Protein AF-A0A354BP70-F1 (afdb_monomer)

Radius of gyration: 14.19 Å; Cα contacts (8 Å, |Δi|>4): 27; cha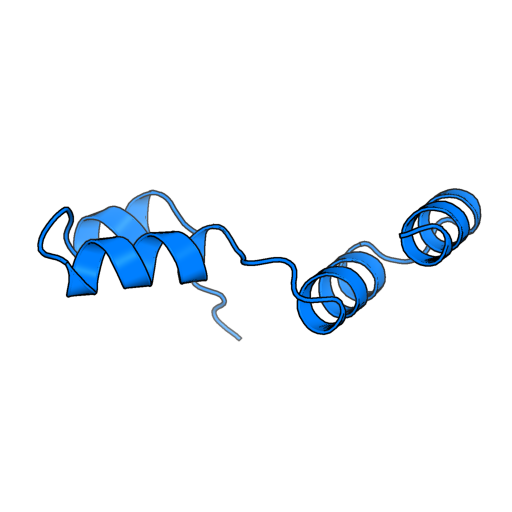ins: 1; bounding box: 35×22×32 Å

Structure (mmCIF, N/CA/C/O backbone):
data_AF-A0A354BP70-F1
#
_entry.id   AF-A0A354BP70-F1
#
loop_
_atom_site.group_PDB
_atom_site.id
_atom_site.type_symbol
_atom_site.label_atom_id
_atom_site.label_alt_id
_atom_site.label_comp_id
_atom_site.label_asym_id
_atom_site.label_entity_id
_atom_site.label_seq_id
_atom_site.pdbx_PDB_ins_code
_atom_site.Cartn_x
_atom_site.Cartn_y
_atom_site.Cartn_z
_atom_site.occupancy
_atom_site.B_iso_or_equiv
_atom_site.auth_seq_id
_atom_site.auth_comp_id
_atom_site.auth_asym_id
_atom_site.auth_atom_id
_atom_site.pdbx_PDB_model_num
ATOM 1 N N . THR A 1 1 ? 4.961 -8.322 -10.345 1.00 82.44 1 THR A N 1
ATOM 2 C CA . THR A 1 1 ? 5.043 -8.084 -11.799 1.00 82.44 1 THR A CA 1
ATOM 3 C C . THR A 1 1 ? 6.468 -8.334 -12.251 1.00 82.44 1 THR A C 1
ATOM 5 O O . THR A 1 1 ? 7.349 -8.371 -11.392 1.00 82.44 1 THR A O 1
ATOM 8 N N . ASP A 1 2 ? 6.705 -8.588 -13.539 1.00 90.25 2 ASP A N 1
ATOM 9 C CA . ASP A 1 2 ? 8.078 -8.794 -14.032 1.00 90.25 2 ASP A CA 1
ATOM 10 C C . ASP A 1 2 ? 8.922 -7.519 -13.893 1.00 90.25 2 ASP A C 1
ATOM 12 O O . ASP A 1 2 ? 10.082 -7.593 -13.508 1.00 90.25 2 ASP A O 1
ATOM 16 N N . GLU A 1 3 ? 8.296 -6.349 -13.988 1.00 92.56 3 GLU A N 1
ATOM 17 C CA . GLU A 1 3 ? 8.940 -5.051 -13.765 1.00 92.56 3 GLU A CA 1
ATOM 18 C C . GLU A 1 3 ? 9.504 -4.869 -12.342 1.00 92.56 3 GLU A C 1
ATOM 20 O O . GLU A 1 3 ? 10.623 -4.398 -12.165 1.00 92.56 3 GLU A O 1
ATOM 25 N N . ILE A 1 4 ? 8.791 -5.317 -11.299 1.00 94.06 4 ILE A N 1
ATOM 26 C CA . ILE A 1 4 ? 9.325 -5.315 -9.922 1.00 94.06 4 ILE A CA 1
ATOM 27 C C . ILE A 1 4 ? 10.570 -6.205 -9.811 1.00 94.06 4 ILE A C 1
ATOM 29 O O . ILE A 1 4 ? 11.506 -5.853 -9.096 1.00 94.06 4 ILE A O 1
ATOM 33 N N . LYS A 1 5 ? 10.607 -7.343 -10.520 1.00 95.25 5 LYS A N 1
ATOM 34 C CA . LYS A 1 5 ? 11.785 -8.226 -10.522 1.00 95.25 5 LYS A CA 1
ATOM 35 C C . LYS A 1 5 ? 12.971 -7.547 -11.202 1.00 95.25 5 LYS A C 1
ATOM 37 O O . LYS A 1 5 ? 14.078 -7.608 -10.676 1.00 95.25 5 LYS A O 1
ATOM 42 N N . GLU A 1 6 ? 12.741 -6.875 -12.327 1.00 96.44 6 GLU A N 1
ATOM 43 C CA . GLU A 1 6 ? 13.776 -6.111 -13.034 1.00 96.44 6 GLU A CA 1
ATOM 44 C C . GLU A 1 6 ? 14.347 -4.992 -12.162 1.00 96.44 6 GLU A C 1
ATOM 46 O O . GLU A 1 6 ? 15.563 -4.847 -12.069 1.00 96.44 6 GLU A O 1
ATOM 51 N N . MET A 1 7 ? 13.494 -4.256 -11.444 1.00 96.19 7 MET A N 1
ATOM 52 C CA . MET A 1 7 ? 13.952 -3.226 -10.511 1.00 96.19 7 MET A CA 1
ATOM 53 C C . MET A 1 7 ? 14.790 -3.791 -9.358 1.00 96.19 7 MET A C 1
ATOM 55 O O . MET A 1 7 ? 15.760 -3.153 -8.951 1.00 96.19 7 MET A O 1
ATOM 59 N N . ILE A 1 8 ? 14.440 -4.975 -8.840 1.00 95.62 8 ILE A N 1
ATOM 60 C CA . ILE A 1 8 ? 15.241 -5.664 -7.815 1.00 95.62 8 ILE A CA 1
ATOM 61 C C . ILE A 1 8 ? 16.609 -6.049 -8.387 1.00 95.62 8 ILE A C 1
ATOM 63 O O . ILE A 1 8 ? 17.627 -5.786 -7.752 1.00 95.62 8 ILE A O 1
ATOM 67 N N . HIS A 1 9 ? 16.650 -6.623 -9.594 1.00 97.19 9 HIS A N 1
ATOM 68 C CA . HIS A 1 9 ? 17.909 -6.956 -10.270 1.00 97.19 9 HIS A CA 1
ATOM 69 C C . HIS A 1 9 ? 18.763 -5.722 -10.582 1.00 97.19 9 HIS A C 1
ATOM 71 O O . HIS A 1 9 ? 19.986 -5.805 -10.553 1.00 97.19 9 HIS A O 1
ATOM 77 N N . ALA A 1 10 ? 18.127 -4.584 -10.855 1.00 97.19 10 ALA A N 1
ATOM 78 C CA . ALA A 1 10 ? 18.781 -3.306 -11.103 1.00 97.19 10 ALA A CA 1
ATOM 79 C C . ALA A 1 10 ? 19.086 -2.505 -9.821 1.00 97.19 10 ALA A C 1
ATOM 81 O O . ALA A 1 10 ? 19.373 -1.309 -9.932 1.00 97.19 10 ALA A O 1
ATOM 82 N N . GLU A 1 11 ? 18.962 -3.133 -8.642 1.00 96.12 11 GLU A N 1
ATOM 83 C CA . GLU A 1 11 ? 19.205 -2.557 -7.310 1.00 96.12 11 GLU A CA 1
ATOM 84 C C . GLU A 1 11 ? 18.564 -1.173 -7.121 1.00 96.12 11 GLU A C 1
ATOM 86 O O . GLU A 1 11 ? 19.143 -0.251 -6.538 1.00 96.12 11 GLU A O 1
ATOM 91 N N . ARG A 1 12 ? 17.343 -1.005 -7.647 1.00 97.00 12 ARG A N 1
ATOM 92 C CA . ARG A 1 12 ? 16.607 0.254 -7.520 1.00 97.00 12 ARG A CA 1
ATOM 93 C C . ARG A 1 12 ? 16.323 0.563 -6.045 1.00 97.00 12 ARG A C 1
ATOM 95 O O . ARG A 1 12 ? 16.085 -0.358 -5.257 1.00 97.00 12 ARG A O 1
ATOM 102 N N . PRO A 1 13 ? 16.283 1.849 -5.653 1.00 97.06 13 PRO A N 1
ATOM 103 C CA . PRO A 1 13 ? 15.917 2.243 -4.301 1.00 97.06 13 PRO A CA 1
ATOM 104 C C . PRO A 1 13 ? 14.590 1.623 -3.853 1.00 97.06 13 PRO A C 1
ATOM 106 O O . PRO A 1 13 ? 13.604 1.597 -4.591 1.00 97.06 13 PRO A O 1
ATOM 109 N N . LEU A 1 14 ? 14.529 1.195 -2.591 1.00 92.44 14 LEU A N 1
ATOM 110 C CA . LEU A 1 14 ? 13.323 0.595 -2.013 1.00 92.44 14 LEU A CA 1
ATOM 111 C C . LEU A 1 14 ? 12.090 1.511 -2.096 1.00 92.44 14 LEU A C 1
ATOM 113 O O . LEU A 1 14 ? 10.966 1.017 -2.152 1.00 92.44 14 LEU A O 1
ATOM 117 N N . SER A 1 15 ? 12.284 2.834 -2.086 1.00 93.31 15 SER A N 1
ATOM 118 C CA . SER A 1 15 ? 11.216 3.822 -2.272 1.00 93.31 15 SER A CA 1
ATOM 119 C C . SER A 1 15 ? 10.586 3.740 -3.664 1.00 93.31 15 SER A C 1
ATOM 121 O O . SER A 1 15 ? 9.364 3.779 -3.769 1.00 93.31 15 SER A O 1
ATOM 123 N N . GLU A 1 16 ? 11.397 3.566 -4.707 1.00 95.06 16 GLU A N 1
ATOM 124 C CA . GLU A 1 16 ? 10.953 3.427 -6.098 1.00 95.06 16 GLU A CA 1
ATOM 125 C C . GLU A 1 16 ? 10.214 2.101 -6.298 1.00 95.06 16 GLU A C 1
ATOM 127 O O . GLU A 1 16 ? 9.098 2.079 -6.819 1.00 95.06 16 GLU A O 1
ATOM 132 N N . ILE A 1 17 ? 10.773 1.009 -5.763 1.00 94.94 17 ILE A N 1
ATOM 133 C CA . ILE A 1 17 ? 10.132 -0.311 -5.797 1.00 94.94 17 ILE A CA 1
ATOM 134 C C . ILE A 1 17 ? 8.782 -0.274 -5.073 1.00 94.94 17 ILE A C 1
ATOM 136 O O . ILE A 1 17 ? 7.782 -0.775 -5.590 1.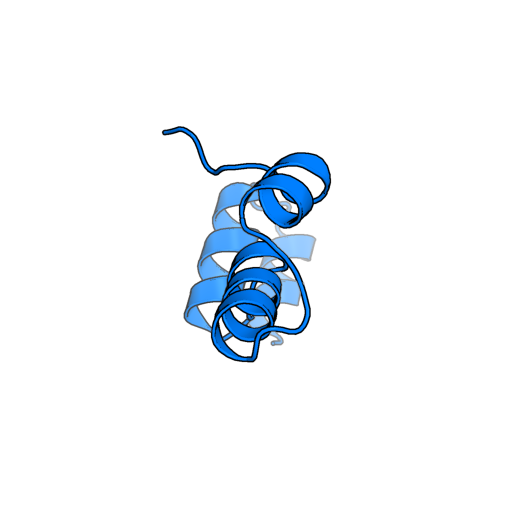00 94.94 17 ILE A O 1
ATOM 140 N N . ARG A 1 18 ? 8.729 0.351 -3.887 1.00 91.12 18 ARG A N 1
ATOM 141 C CA . ARG A 1 18 ? 7.490 0.516 -3.114 1.00 91.12 18 ARG A CA 1
ATOM 142 C C . ARG A 1 18 ? 6.467 1.352 -3.876 1.00 91.12 18 ARG A C 1
ATOM 144 O O . ARG A 1 18 ? 5.309 0.948 -3.938 1.00 91.12 18 ARG A O 1
ATOM 151 N N . TYR A 1 19 ? 6.882 2.478 -4.454 1.00 92.00 19 TYR A N 1
ATOM 152 C CA . TYR A 1 19 ? 6.006 3.334 -5.251 1.00 92.00 19 TYR A CA 1
ATOM 153 C C . TYR A 1 19 ? 5.395 2.556 -6.417 1.00 92.00 19 TYR A C 1
ATOM 155 O O . TYR A 1 19 ? 4.173 2.513 -6.546 1.00 92.00 19 TYR A O 1
ATOM 163 N N . ARG A 1 20 ? 6.228 1.860 -7.201 1.00 95.19 20 ARG A N 1
ATOM 164 C CA . ARG A 1 20 ? 5.764 1.046 -8.329 1.00 95.19 20 ARG A CA 1
ATOM 165 C C . ARG A 1 20 ? 4.820 -0.070 -7.890 1.00 95.19 20 ARG A C 1
ATOM 167 O O . ARG A 1 20 ? 3.820 -0.313 -8.551 1.00 95.19 20 ARG A O 1
ATOM 174 N N . ALA A 1 21 ? 5.113 -0.730 -6.769 1.00 93.25 21 ALA A N 1
ATOM 175 C CA . ALA A 1 21 ? 4.259 -1.786 -6.239 1.00 93.25 21 ALA A CA 1
ATOM 176 C C . ALA A 1 21 ? 2.867 -1.248 -5.878 1.00 93.25 21 ALA A C 1
ATOM 178 O O . ALA A 1 21 ? 1.861 -1.864 -6.224 1.00 93.25 21 ALA A O 1
ATOM 179 N N . VAL A 1 22 ? 2.801 -0.090 -5.210 1.00 91.56 22 VAL A N 1
ATOM 1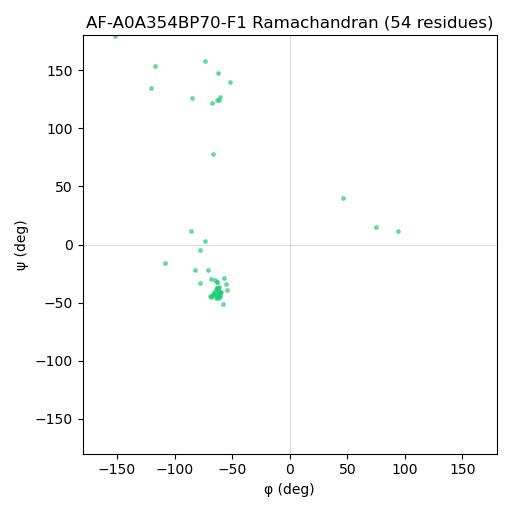80 C CA . VAL A 1 22 ? 1.531 0.557 -4.851 1.00 91.56 22 VAL A CA 1
ATOM 181 C C . VAL A 1 22 ? 0.769 1.008 -6.100 1.00 91.56 22 VAL A C 1
ATOM 183 O O . VAL A 1 22 ? -0.442 0.800 -6.166 1.00 91.56 22 VAL A O 1
ATOM 186 N N . THR A 1 23 ? 1.448 1.566 -7.109 1.00 91.19 23 THR A N 1
ATOM 187 C CA . THR A 1 23 ? 0.792 1.962 -8.370 1.00 91.19 23 THR A CA 1
ATOM 188 C C . THR A 1 23 ? 0.308 0.767 -9.193 1.00 91.19 23 THR A C 1
ATOM 190 O O . THR A 1 23 ? -0.732 0.870 -9.836 1.00 91.19 23 THR A O 1
ATOM 193 N N . ASP A 1 24 ? 0.976 -0.387 -9.094 1.00 91.81 24 ASP A N 1
ATOM 194 C CA . ASP A 1 24 ? 0.521 -1.676 -9.647 1.00 91.81 24 ASP A CA 1
ATOM 195 C C . ASP A 1 24 ? -0.643 -2.313 -8.856 1.00 91.81 24 ASP A C 1
ATOM 197 O O . ASP A 1 24 ? -1.090 -3.416 -9.177 1.00 91.81 24 ASP A O 1
ATO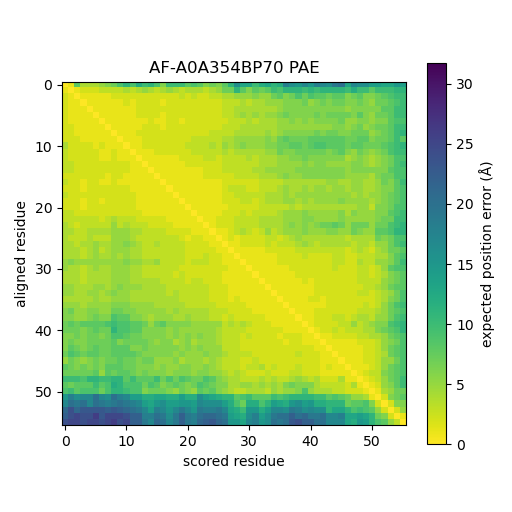M 201 N N . GLY A 1 25 ? -1.161 -1.639 -7.823 1.00 90.44 25 GLY A N 1
ATOM 202 C CA . GLY A 1 25 ? -2.324 -2.091 -7.057 1.00 90.44 25 GLY A CA 1
ATOM 203 C C . GLY A 1 25 ? -1.992 -2.898 -5.801 1.00 90.44 25 GLY A C 1
ATOM 204 O O . GLY A 1 25 ? -2.895 -3.485 -5.198 1.00 90.44 25 GLY A O 1
ATOM 205 N N . MET A 1 26 ? -0.727 -2.927 -5.362 1.00 93.56 26 MET A N 1
ATOM 206 C CA . MET A 1 26 ? -0.387 -3.465 -4.044 1.00 93.56 26 MET A CA 1
ATOM 207 C C . MET A 1 26 ? -1.073 -2.640 -2.952 1.00 93.56 26 MET A C 1
ATOM 209 O O . MET A 1 26 ? -0.870 -1.434 -2.830 1.00 93.56 26 MET A O 1
ATOM 213 N N . ILE A 1 27 ? -1.838 -3.322 -2.103 1.00 90.69 27 ILE A N 1
ATOM 214 C CA . ILE A 1 27 ? -2.450 -2.721 -0.920 1.00 90.69 27 ILE A CA 1
ATOM 215 C C . ILE A 1 27 ? -1.432 -2.741 0.219 1.00 90.69 27 ILE A C 1
ATOM 217 O O . ILE A 1 27 ? -0.914 -3.798 0.584 1.00 90.69 27 ILE A O 1
ATOM 221 N N . THR A 1 28 ? -1.166 -1.582 0.816 1.00 90.31 28 THR A N 1
ATOM 222 C CA . THR A 1 28 ? -0.251 -1.491 1.959 1.00 90.31 28 THR A CA 1
ATOM 223 C C . THR A 1 28 ? -0.885 -2.058 3.231 1.00 90.31 28 THR A C 1
ATOM 225 O O . THR A 1 28 ? -2.111 -2.093 3.386 1.00 90.31 28 THR A O 1
ATOM 228 N N . LEU A 1 29 ? -0.053 -2.459 4.198 1.00 90.00 29 LEU A N 1
ATOM 229 C CA . LEU A 1 29 ? -0.532 -2.915 5.510 1.00 90.00 29 LEU A CA 1
ATOM 230 C C . LEU A 1 29 ? -1.439 -1.875 6.179 1.00 90.00 29 LEU A C 1
ATOM 232 O O . LEU A 1 29 ? -2.468 -2.236 6.746 1.00 90.00 29 LEU A O 1
ATOM 236 N N . ARG A 1 30 ? -1.107 -0.585 6.055 1.00 89.12 30 ARG A N 1
ATOM 237 C CA . ARG A 1 30 ? -1.920 0.506 6.599 1.00 89.12 30 ARG A CA 1
ATOM 238 C C . ARG A 1 30 ? -3.260 0.648 5.881 1.00 89.12 30 ARG A C 1
ATOM 240 O O . ARG A 1 30 ? -4.283 0.764 6.547 1.00 89.12 30 ARG A O 1
ATOM 247 N N . GLN A 1 31 ? -3.288 0.580 4.550 1.00 90.94 31 GLN A N 1
ATOM 248 C CA . GLN A 1 31 ? -4.543 0.601 3.788 1.00 90.94 31 GLN A CA 1
ATOM 249 C C . GLN A 1 31 ? -5.455 -0.580 4.155 1.00 90.94 31 GLN A C 1
ATOM 251 O O . GLN A 1 31 ? -6.659 -0.403 4.331 1.00 90.94 31 GLN A O 1
ATOM 256 N N . SER A 1 32 ? -4.885 -1.777 4.323 1.00 92.50 32 SER A N 1
ATOM 257 C CA . SER A 1 32 ? -5.621 -2.955 4.797 1.00 92.50 32 SER A CA 1
ATOM 258 C C . SER A 1 32 ? -6.154 -2.758 6.223 1.00 92.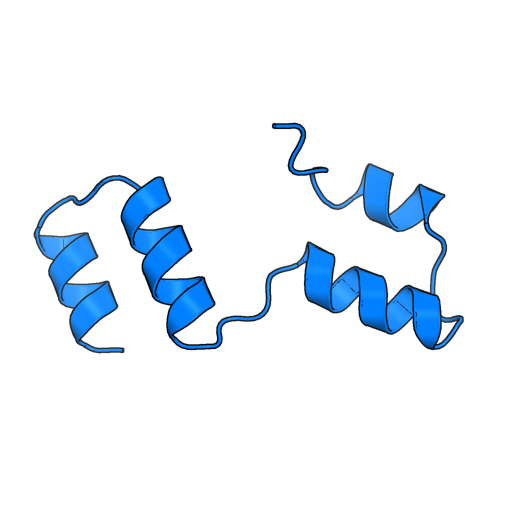50 32 SER A C 1
ATOM 260 O O . SER A 1 32 ? -7.323 -3.027 6.500 1.00 92.50 32 SER A O 1
ATOM 262 N N . ALA A 1 33 ? -5.335 -2.204 7.120 1.00 91.50 33 ALA A N 1
ATOM 263 C CA . ALA A 1 33 ? -5.730 -1.915 8.495 1.00 91.50 33 ALA A CA 1
ATOM 264 C C . ALA A 1 33 ? -6.854 -0.865 8.581 1.00 91.50 33 ALA A C 1
ATOM 266 O O . ALA A 1 33 ? -7.775 -1.020 9.379 1.00 91.50 33 ALA A O 1
ATOM 267 N N . LEU A 1 34 ? -6.838 0.160 7.723 1.00 92.69 34 LEU A N 1
ATOM 268 C CA . LEU A 1 34 ? -7.919 1.147 7.639 1.00 92.69 34 LEU A CA 1
ATOM 269 C C . LEU A 1 34 ? -9.254 0.509 7.238 1.00 92.69 34 LEU A C 1
ATOM 271 O O . LEU A 1 34 ? -10.279 0.843 7.826 1.00 92.69 34 LEU A O 1
ATOM 275 N N . LYS A 1 35 ? -9.255 -0.454 6.304 1.00 94.44 35 LYS A N 1
ATOM 276 C CA . LYS A 1 35 ? -10.476 -1.205 5.959 1.00 94.44 35 LYS A CA 1
ATOM 277 C C . LYS A 1 35 ? -11.041 -1.953 7.170 1.00 94.44 35 LYS A C 1
ATOM 279 O O . LYS A 1 35 ? -12.243 -1.907 7.400 1.00 94.44 35 LYS A O 1
ATOM 284 N N . LYS A 1 36 ? -10.179 -2.563 7.988 1.00 94.00 36 LYS A N 1
ATOM 285 C CA . LYS A 1 36 ? -10.595 -3.233 9.232 1.00 94.00 36 LYS A CA 1
ATOM 286 C C . LYS A 1 36 ? -11.197 -2.267 10.251 1.00 94.00 36 LYS A C 1
ATOM 288 O O . LYS A 1 36 ? -12.164 -2.618 10.917 1.00 94.00 36 LYS A O 1
ATOM 293 N N . VAL A 1 37 ? -10.665 -1.046 10.356 1.00 95.06 37 VAL A N 1
ATOM 294 C CA . VAL A 1 37 ? -11.264 -0.000 11.205 1.00 95.06 37 VAL A CA 1
ATOM 295 C C . VAL A 1 37 ? -12.661 0.363 10.710 1.00 95.06 37 VAL A C 1
ATOM 297 O O . VAL A 1 37 ? -13.584 0.441 11.514 1.00 95.06 37 VAL A O 1
ATOM 300 N N . LEU A 1 38 ? -12.834 0.547 9.398 1.00 94.25 38 LEU A N 1
ATOM 301 C CA . LEU A 1 38 ? -14.138 0.870 8.805 1.00 94.25 38 LEU A CA 1
ATOM 302 C C . LEU A 1 38 ? -15.169 -0.251 9.004 1.00 94.25 38 LEU A C 1
ATOM 304 O O . LEU A 1 38 ? -16.348 0.036 9.183 1.00 94.25 38 LEU A O 1
ATOM 308 N N . ASN A 1 39 ? -14.720 -1.505 9.039 1.00 96.56 39 ASN A N 1
ATOM 309 C CA . ASN A 1 39 ? -15.556 -2.663 9.358 1.00 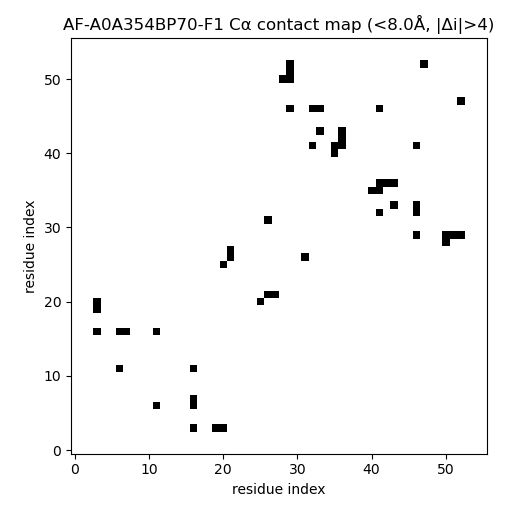96.56 39 ASN A CA 1
ATOM 310 C C . ASN A 1 39 ? -15.834 -2.832 10.866 1.00 96.56 39 ASN A C 1
ATOM 312 O O . ASN A 1 39 ? -16.567 -3.740 11.249 1.00 96.56 39 ASN A O 1
ATOM 316 N N . GLY A 1 40 ? -15.236 -2.006 11.733 1.00 94.31 40 GLY A N 1
ATOM 317 C CA . GLY A 1 40 ? -15.360 -2.129 13.188 1.00 94.31 40 GLY A CA 1
ATOM 318 C C . GLY A 1 40 ? -14.559 -3.284 13.805 1.00 94.31 40 GLY A C 1
ATOM 319 O O . GLY A 1 40 ? -14.793 -3.635 14.957 1.00 94.31 40 GLY A O 1
ATOM 320 N N . GLU A 1 41 ? -13.612 -3.873 13.070 1.00 96.44 41 GLU A N 1
ATOM 321 C CA . GLU A 1 41 ? -12.798 -5.013 13.526 1.00 96.44 41 GLU A CA 1
ATOM 322 C C . GLU A 1 41 ? -11.598 -4.589 14.394 1.00 96.44 41 GLU A C 1
ATOM 324 O O . GLU A 1 41 ? -11.044 -5.397 15.136 1.00 96.44 41 GLU A O 1
ATOM 329 N N . THR A 1 42 ? -11.150 -3.335 14.286 1.00 93.44 42 THR A N 1
ATOM 330 C CA . THR A 1 42 ? -10.023 -2.782 15.061 1.00 93.44 42 THR A CA 1
ATOM 331 C C . THR A 1 42 ? -10.181 -1.268 15.257 1.00 93.44 42 THR A C 1
ATOM 333 O O . THR A 1 42 ? -11.151 -0.667 14.796 1.00 93.44 42 THR A O 1
ATOM 336 N N . SER A 1 43 ? -9.234 -0.626 15.948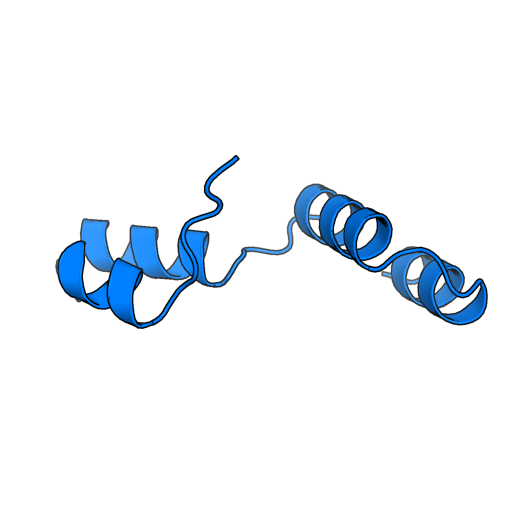 1.00 93.25 43 SER A N 1
ATOM 337 C CA . SER A 1 43 ? -9.272 0.805 16.275 1.00 93.25 43 SER A CA 1
ATOM 338 C C . SER A 1 43 ? -8.126 1.594 15.638 1.00 93.25 43 SER A C 1
ATOM 340 O O . SER A 1 43 ? -7.031 1.073 15.435 1.00 93.25 43 SER A O 1
ATOM 342 N N . LEU A 1 44 ? -8.334 2.899 15.406 1.00 91.06 44 LEU A N 1
ATOM 343 C CA . LEU A 1 44 ? -7.281 3.800 14.910 1.00 91.06 44 LEU A CA 1
ATOM 344 C C . LEU A 1 44 ? -6.024 3.805 15.805 1.00 91.06 44 LEU A C 1
ATOM 346 O O . LEU A 1 44 ? -4.901 3.918 15.318 1.00 91.06 44 LEU A O 1
ATOM 350 N N . ARG A 1 45 ? -6.201 3.659 17.125 1.00 90.94 45 ARG A N 1
ATOM 351 C CA . ARG A 1 45 ? -5.082 3.570 18.077 1.00 90.94 45 ARG A CA 1
ATOM 352 C C . ARG A 1 45 ? -4.255 2.311 17.858 1.00 90.94 45 ARG A C 1
ATOM 354 O O . ARG A 1 45 ? -3.031 2.361 17.899 1.00 90.94 45 ARG A O 1
ATOM 361 N N . GLU A 1 46 ? -4.926 1.191 17.626 1.00 88.62 46 GLU A N 1
ATOM 362 C CA . GLU A 1 46 ? -4.265 -0.086 17.412 1.00 88.62 46 GLU A CA 1
ATOM 363 C C . GLU A 1 46 ? -3.518 -0.109 16.079 1.00 88.62 46 GLU A C 1
ATOM 365 O O . GLU A 1 46 ? -2.344 -0.475 16.067 1.00 88.62 46 GLU A O 1
ATOM 370 N N . ILE A 1 47 ? -4.125 0.385 14.990 1.00 90.75 47 ILE A N 1
ATOM 371 C CA . ILE A 1 47 ? -3.434 0.445 13.693 1.00 90.75 47 ILE A CA 1
ATOM 372 C C . ILE A 1 47 ? -2.199 1.346 13.748 1.00 90.75 47 ILE A C 1
ATOM 374 O O . ILE A 1 47 ? -1.189 1.000 13.150 1.00 90.75 47 ILE A O 1
ATOM 378 N N . ASN A 1 48 ? -2.234 2.464 14.481 1.00 88.00 48 ASN A N 1
ATOM 379 C CA . ASN A 1 48 ? -1.079 3.359 14.603 1.00 88.00 48 ASN A CA 1
ATOM 380 C C . ASN A 1 48 ? 0.045 2.744 15.456 1.00 88.00 48 ASN A C 1
ATOM 382 O O . ASN A 1 48 ? 1.197 3.135 15.322 1.00 88.00 48 ASN A O 1
ATOM 386 N N . ARG A 1 49 ? -0.269 1.764 16.315 1.00 86.25 49 ARG A N 1
ATOM 387 C CA . ARG A 1 49 ? 0.731 1.005 17.081 1.00 86.25 49 ARG A CA 1
ATOM 388 C C . ARG A 1 49 ? 1.434 -0.057 16.231 1.00 86.25 49 ARG A C 1
ATOM 390 O O . ARG A 1 49 ? 2.589 -0.367 16.498 1.00 86.25 49 ARG A O 1
ATOM 397 N N . VAL A 1 50 ? 0.731 -0.657 15.266 1.00 83.31 50 VAL A N 1
ATOM 398 C CA . VAL A 1 50 ? 1.233 -1.815 14.495 1.00 83.31 50 VAL A CA 1
ATOM 399 C C . VAL A 1 50 ? 1.605 -1.499 13.047 1.00 83.31 50 VAL A C 1
ATOM 401 O O . VAL A 1 50 ? 2.293 -2.286 12.402 1.00 83.31 50 VAL A O 1
ATOM 404 N N . THR A 1 51 ? 1.156 -0.361 12.525 1.00 82.50 51 THR A N 1
ATOM 405 C CA . THR A 1 51 ? 1.524 0.147 11.203 1.00 82.50 51 THR A CA 1
ATOM 406 C C . THR A 1 51 ? 2.184 1.501 11.375 1.00 82.50 51 THR A C 1
ATOM 408 O O . THR A 1 51 ? 1.679 2.343 12.115 1.00 82.50 51 THR A O 1
ATOM 411 N N . PHE A 1 52 ? 3.301 1.716 10.684 1.00 73.62 52 PHE A N 1
ATOM 412 C CA . PHE A 1 52 ? 3.921 3.031 10.620 1.00 73.62 52 PHE A CA 1
ATOM 413 C C . PHE A 1 52 ? 2.929 4.015 9.989 1.00 73.62 52 PHE A C 1
ATOM 415 O O . PHE A 1 52 ? 2.371 3.752 8.919 1.00 73.62 52 PHE A O 1
ATOM 422 N N . SER A 1 53 ? 2.677 5.135 10.662 1.00 65.94 53 SER A N 1
ATOM 423 C CA . SER A 1 53 ? 2.168 6.328 10.000 1.00 65.94 53 SER A CA 1
ATOM 424 C C . SER A 1 53 ? 3.238 6.769 9.007 1.00 65.94 53 SER A C 1
ATOM 426 O O . SER A 1 53 ? 4.391 6.949 9.389 1.00 65.94 53 SER A O 1
ATOM 428 N N . GLU A 1 54 ? 2.880 6.904 7.731 1.00 59.41 54 GLU A N 1
ATOM 429 C CA . GLU A 1 54 ? 3.671 7.705 6.796 1.00 59.41 54 GLU A CA 1
ATOM 430 C C . GLU A 1 54 ? 3.535 9.159 7.273 1.00 59.41 54 GLU A C 1
ATOM 432 O O . GLU A 1 54 ? 2.671 9.900 6.813 1.00 59.41 54 GLU A O 1
ATOM 437 N N . GLU A 1 55 ? 4.277 9.521 8.321 1.00 49.28 55 GLU A N 1
ATOM 438 C CA . GLU A 1 55 ? 4.564 10.920 8.605 1.00 49.28 55 GLU A CA 1
ATOM 439 C C . GLU A 1 55 ? 5.475 11.388 7.471 1.00 49.28 55 GLU A C 1
ATOM 441 O O . GLU A 1 55 ? 6.486 10.743 7.175 1.00 49.28 55 GLU A O 1
ATOM 446 N N . GLY A 1 56 ? 5.015 12.417 6.760 1.00 44.50 56 GLY A N 1
ATOM 447 C CA . GLY A 1 56 ? 5.792 13.089 5.725 1.00 44.50 56 GLY A CA 1
ATOM 448 C C . GLY A 1 56 ? 7.035 13.761 6.281 1.00 44.50 56 GLY A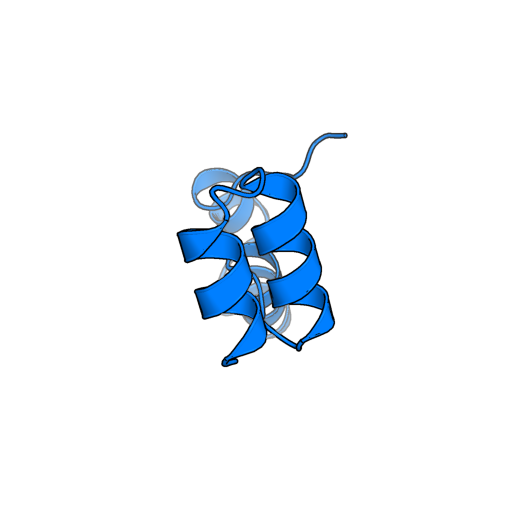 C 1
ATOM 449 O O . GLY A 1 56 ? 7.058 14.064 7.495 1.00 44.50 56 GLY A O 1
#

Mean predicted aligned error: 5.02 Å

Nearest PDB structures (foldseek):
  5tsh-assembly1_A  TM=8.935E-01  e=3.013E-01  Geobacter metallireducens GS-15

Sec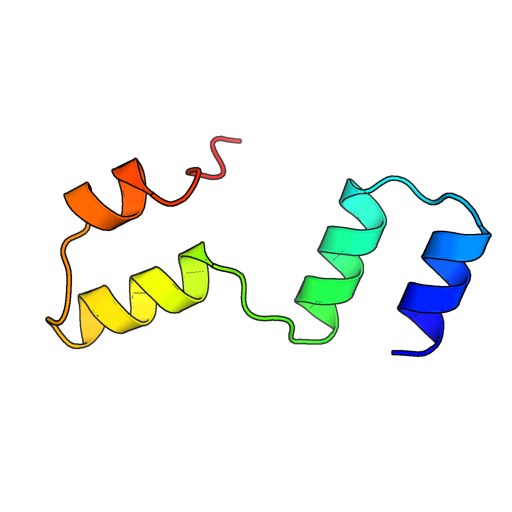ondary structure (DSSP, 8-state):
-HHHHHHHHTT--HHHHHHHHHHTTPPPHHHHHHHHHHTTSS-HHHHHHHS-----

pLDDT: mean 89.41, std 10.71, range [44.5, 97.19]

Foldseek 3Di:
DVVLVVCVVVVHDPVVSVVVCVVVPDQDPLNVVVVCVVVVNDHPVVSVVVPPDPPD

Sequence (56 aa):
TDEIKEMIHAERPLSEIRYRAVTDGMITLRQSALKKVLNGETSLREINRVTFSEEG

Solvent-accessible surface area (backbone atoms only — not comparable to full-atom values): 3480 Å² total; per-residue (Å²): 109,73,67,60,52,51,38,58,77,66,67,51,55,68,66,58,56,50,50,52,41,44,75,74,66,50,78,48,74,54,62,54,45,51,52,36,35,77,71,66,76,49,47,75,71,56,44,59,74,78,29,83,74,87,73,128